Protein AF-A0A9D9K7L5-F1 (afdb_monomer_lite)

Foldseek 3Di:
DPPQPQDDCPLVNVVVQQVCLVVDPDDPDHPQVVLLCLVPVVVVVVPDPPLLDDDDDVVNCVVPVQVVVLVVCVSVVHDSPDRDPSPDDPPDDAHFPDPVLVCVLPPPDPVCVVCVVVCVVPDDPVRVVVVSSVSVNVRGDHDDNDPVRLQVSLVSCVVSQVSVCVVNVHDPVVSND

Secondary structure (DSSP, 8-state):
------S---HHHHHHHHHHTTT-TT-S--TTGGG-HHHHHHHHHHHS-GGG-----HHHHHH-HHHHHHHHHHHHT--TT------PPP----EESSHHHHHHHHS--HHHHHHHHHHHHH--HHHHHHHHHHHHHHHEEPPPPPHHHHHHHHHHHHHHHHHHHHHHT---GGGG-

pLDDT: mean 80.65, std 14.82, range [27.92, 98.38]

Structure (mmCIF, N/CA/C/O backbone):
data_AF-A0A9D9K7L5-F1
#
_entry.id   AF-A0A9D9K7L5-F1
#
loop_
_atom_site.group_PDB
_atom_site.id
_atom_site.type_symbol
_atom_site.label_atom_id
_atom_site.label_alt_id
_atom_site.label_comp_id
_atom_site.label_asym_id
_atom_site.label_entity_id
_atom_site.label_seq_id
_atom_site.pdbx_PDB_ins_code
_atom_site.Cartn_x
_atom_site.Cartn_y
_atom_site.Cartn_z
_atom_site.occupancy
_atom_site.B_iso_or_equiv
_atom_site.auth_seq_id
_atom_site.auth_comp_id
_atom_site.auth_asym_id
_atom_site.auth_atom_id
_atom_site.pdbx_PDB_model_num
ATOM 1 N N . MET A 1 1 ? -12.026 3.652 -17.371 1.00 28.70 1 MET A N 1
ATOM 2 C CA . MET A 1 1 ? -10.840 4.112 -18.127 1.00 28.70 1 MET A CA 1
ATOM 3 C C . MET A 1 1 ? -9.766 4.507 -17.119 1.00 28.70 1 MET A C 1
ATOM 5 O O . MET A 1 1 ? -9.834 5.595 -16.568 1.00 28.70 1 MET A O 1
ATOM 9 N N . PHE A 1 2 ? -8.835 3.607 -16.794 1.00 27.92 2 PHE A N 1
ATOM 10 C CA . PHE A 1 2 ? -7.637 3.972 -16.031 1.00 27.92 2 PHE A CA 1
ATOM 11 C C . PHE A 1 2 ? -6.610 4.486 -17.040 1.00 27.92 2 PHE A C 1
ATOM 13 O O . PHE A 1 2 ? -5.980 3.688 -17.730 1.00 27.92 2 PHE A O 1
ATOM 20 N N . ASN A 1 3 ? -6.487 5.807 -17.182 1.00 30.48 3 ASN A N 1
ATOM 21 C CA . ASN A 1 3 ? -5.364 6.392 -17.911 1.00 30.48 3 ASN A CA 1
ATOM 22 C C . ASN A 1 3 ? -4.088 6.036 -17.140 1.00 30.48 3 ASN A C 1
ATOM 24 O O . ASN A 1 3 ? -3.841 6.586 -16.067 1.00 30.48 3 ASN A O 1
ATOM 28 N N . GLN A 1 4 ? -3.299 5.095 -17.662 1.00 38.53 4 GLN A N 1
ATOM 29 C CA . GLN A 1 4 ? -1.920 4.919 -17.221 1.00 38.53 4 GLN A CA 1
ATOM 30 C C . GLN A 1 4 ? -1.190 6.218 -17.566 1.00 38.53 4 GLN A C 1
ATOM 32 O O . GLN A 1 4 ? -0.946 6.499 -18.737 1.00 38.53 4 GLN A O 1
ATOM 37 N N . ARG A 1 5 ? -0.915 7.050 -16.556 1.00 47.62 5 ARG A N 1
ATOM 38 C CA . ARG A 1 5 ? -0.031 8.206 -16.719 1.00 47.62 5 ARG A CA 1
ATOM 39 C C . ARG A 1 5 ? 1.350 7.647 -17.062 1.00 47.62 5 ARG A C 1
ATOM 41 O O . ARG A 1 5 ? 1.949 6.949 -16.249 1.00 47.62 5 ARG A O 1
ATOM 48 N N . LEU A 1 6 ? 1.771 7.861 -18.306 1.00 41.72 6 LEU A N 1
ATOM 49 C CA . LEU A 1 6 ? 3.047 7.381 -18.847 1.00 41.72 6 LEU A CA 1
ATOM 50 C C . LEU A 1 6 ? 4.232 8.224 -18.369 1.00 41.72 6 LEU A C 1
ATOM 52 O O . LEU A 1 6 ? 5.379 7.778 -18.434 1.00 41.72 6 LEU A O 1
ATOM 56 N N . ASP A 1 7 ? 3.936 9.409 -17.849 1.00 51.12 7 ASP A N 1
ATOM 57 C CA . ASP A 1 7 ? 4.923 10.357 -17.375 1.00 51.12 7 ASP A CA 1
ATOM 58 C C . ASP A 1 7 ? 5.144 10.153 -15.874 1.00 51.12 7 ASP A C 1
ATOM 60 O O . ASP A 1 7 ? 4.196 10.003 -15.096 1.00 51.12 7 ASP A O 1
ATOM 64 N N . ALA A 1 8 ? 6.415 10.129 -15.469 1.00 55.59 8 ALA A N 1
ATOM 65 C CA . ALA A 1 8 ? 6.770 10.269 -14.067 1.00 55.59 8 ALA A CA 1
ATOM 66 C C . ALA A 1 8 ? 6.300 11.658 -13.633 1.00 55.59 8 ALA A C 1
ATOM 68 O O . ALA A 1 8 ? 6.883 12.644 -14.077 1.00 55.59 8 ALA A O 1
ATOM 69 N N . GLU A 1 9 ? 5.265 11.746 -12.799 1.00 63.34 9 GLU A N 1
ATOM 70 C CA . GLU A 1 9 ? 4.976 12.997 -12.096 1.00 63.34 9 GLU A CA 1
ATOM 71 C C . GLU A 1 9 ? 6.254 13.390 -11.345 1.00 63.34 9 GLU A C 1
ATOM 73 O O . GLU A 1 9 ? 6.822 12.573 -10.606 1.00 63.34 9 GLU A O 1
ATOM 78 N N . ALA A 1 10 ? 6.774 14.591 -11.608 1.00 64.81 10 ALA A N 1
ATOM 79 C CA . ALA A 1 10 ? 7.994 15.029 -10.948 1.00 64.81 10 ALA A CA 1
ATOM 80 C C . ALA A 1 10 ? 7.737 15.113 -9.435 1.00 64.81 10 ALA A C 1
ATOM 82 O O . ALA A 1 10 ? 6.636 15.451 -9.006 1.00 64.81 10 ALA A O 1
ATOM 83 N N . ALA A 1 11 ? 8.743 14.836 -8.599 1.00 64.50 11 ALA A N 1
ATOM 84 C CA . ALA A 1 11 ? 8.565 14.877 -7.142 1.00 64.50 11 ALA A CA 1
ATOM 85 C C . ALA A 1 11 ? 8.028 16.239 -6.655 1.00 64.50 11 ALA A C 1
ATOM 87 O O . ALA A 1 11 ? 7.202 16.288 -5.748 1.00 64.50 11 ALA A O 1
ATOM 88 N N . SER A 1 12 ? 8.439 17.334 -7.301 1.00 66.56 12 SER A N 1
ATOM 89 C CA . SER A 1 12 ? 7.925 18.683 -7.047 1.00 66.56 12 SER A CA 1
ATOM 90 C C . SER A 1 12 ? 6.446 18.842 -7.416 1.00 66.56 12 SER A C 1
ATOM 92 O O . SER A 1 12 ? 5.703 19.485 -6.676 1.00 66.56 12 SER A O 1
ATOM 94 N N . GLU A 1 13 ? 5.995 18.241 -8.519 1.00 75.00 13 GLU A N 1
ATOM 95 C CA . GLU A 1 13 ? 4.587 18.248 -8.932 1.00 75.00 13 GLU A CA 1
ATOM 96 C C . GLU A 1 13 ? 3.735 17.431 -7.960 1.00 75.00 13 GLU A C 1
ATOM 98 O O . GLU A 1 13 ? 2.708 17.925 -7.498 1.00 75.00 13 GLU A O 1
ATOM 103 N N . PHE A 1 14 ? 4.220 16.251 -7.558 1.00 78.00 14 PHE A N 1
ATOM 104 C CA . PHE A 1 14 ? 3.571 15.409 -6.554 1.00 78.00 14 PHE A CA 1
ATOM 105 C C . PHE A 1 14 ? 3.428 16.130 -5.211 1.00 78.00 14 PHE A C 1
ATOM 107 O O . PHE A 1 14 ? 2.336 16.165 -4.655 1.00 78.00 14 PHE A O 1
ATOM 114 N N . LEU A 1 15 ? 4.503 16.731 -4.689 1.00 78.06 15 LEU A N 1
ATOM 115 C CA . LEU A 1 15 ? 4.461 17.487 -3.431 1.00 78.06 15 LEU A CA 1
ATOM 116 C C . LEU A 1 15 ? 3.480 18.654 -3.513 1.00 78.06 15 LEU A C 1
ATOM 118 O O . LEU A 1 15 ? 2.686 18.867 -2.598 1.00 78.06 15 LEU A O 1
ATOM 122 N N . THR A 1 16 ? 3.501 19.375 -4.633 1.00 80.06 16 THR A N 1
ATOM 123 C CA . THR A 1 16 ? 2.558 20.464 -4.886 1.00 80.06 16 THR A CA 1
ATOM 124 C C . THR A 1 16 ? 1.123 19.939 -4.905 1.00 80.06 16 THR A C 1
ATOM 126 O O . THR A 1 16 ? 0.237 20.554 -4.315 1.00 80.06 16 THR A O 1
ATOM 129 N N . ALA A 1 17 ? 0.859 18.802 -5.553 1.00 77.88 17 ALA A N 1
ATOM 130 C CA . ALA A 1 17 ? -0.462 18.184 -5.575 1.00 77.88 17 ALA A CA 1
ATOM 131 C C . ALA A 1 17 ? -0.897 17.726 -4.173 1.00 77.88 17 ALA A C 1
ATOM 133 O O . ALA A 1 17 ? -1.998 18.058 -3.743 1.00 77.88 17 ALA A O 1
ATOM 134 N N . PHE A 1 18 ? -0.004 17.059 -3.441 1.00 82.25 18 PHE A N 1
ATOM 135 C CA . PHE A 1 18 ? -0.215 16.562 -2.084 1.00 82.25 18 PHE A CA 1
ATOM 136 C C . PHE A 1 18 ? -0.545 17.690 -1.096 1.00 82.25 18 PHE A C 1
ATOM 138 O O . PHE A 1 18 ? -1.537 17.616 -0.377 1.00 82.25 18 PHE A O 1
ATOM 145 N N . GLN A 1 19 ? 0.225 18.781 -1.098 1.00 79.56 19 GLN A N 1
ATOM 146 C CA . GLN A 1 19 ? -0.037 19.947 -0.243 1.00 79.56 19 GLN A CA 1
ATOM 147 C C . GLN A 1 19 ? -1.368 20.626 -0.592 1.00 79.56 19 GLN A C 1
ATOM 149 O O . GLN A 1 19 ? -2.110 21.066 0.289 1.00 79.56 19 GLN A O 1
ATOM 154 N N . ASN A 1 20 ? -1.703 20.675 -1.883 1.00 76.62 20 ASN A N 1
ATOM 155 C CA . ASN A 1 20 ? -2.948 21.266 -2.362 1.00 76.62 20 ASN A CA 1
ATOM 156 C C . ASN A 1 20 ? -4.185 20.377 -2.152 1.00 76.62 20 ASN A C 1
ATOM 158 O O . ASN A 1 20 ? -5.305 20.864 -2.332 1.00 76.62 20 ASN A O 1
ATOM 162 N N . ASP A 1 21 ? -4.040 19.111 -1.749 1.00 76.62 21 ASP A N 1
ATOM 163 C CA . ASP A 1 21 ? -5.191 18.244 -1.462 1.00 76.62 21 ASP A CA 1
ATOM 164 C C . ASP A 1 21 ? -6.058 18.788 -0.329 1.00 76.62 21 ASP A C 1
ATOM 166 O O . ASP A 1 21 ? -7.283 18.683 -0.386 1.00 76.62 21 ASP A O 1
ATOM 170 N N . ARG A 1 22 ? -5.433 19.426 0.669 1.00 68.31 22 ARG A N 1
ATOM 171 C CA . ARG A 1 22 ? -6.131 20.036 1.811 1.00 68.31 22 ARG A CA 1
ATOM 172 C C . ARG A 1 22 ? -6.948 21.269 1.416 1.00 68.31 22 ARG A C 1
ATOM 174 O O . ARG A 1 22 ? -7.925 21.599 2.083 1.00 68.31 22 ARG A O 1
ATOM 181 N N . THR A 1 23 ? -6.563 21.964 0.345 1.00 67.06 23 THR A N 1
ATOM 182 C CA . THR A 1 23 ? -7.171 23.242 -0.067 1.00 67.06 23 THR A CA 1
ATOM 183 C C . THR A 1 23 ? -8.131 23.090 -1.251 1.00 67.06 23 THR A C 1
ATOM 185 O O . THR A 1 23 ? -9.079 23.869 -1.396 1.00 67.06 23 THR A O 1
ATOM 188 N N . ARG A 1 24 ? -7.963 22.061 -2.094 1.00 62.78 24 ARG A N 1
ATOM 189 C CA . ARG A 1 24 ? -8.826 21.812 -3.259 1.00 62.78 24 ARG A CA 1
ATOM 190 C C . ARG A 1 24 ? -10.133 21.108 -2.878 1.00 62.78 24 ARG A C 1
ATOM 192 O O . ARG A 1 24 ? -10.233 19.885 -2.875 1.00 62.78 24 ARG A O 1
ATOM 199 N N . LYS A 1 25 ? -11.208 21.892 -2.727 1.00 56.56 25 LYS A N 1
ATOM 200 C CA . LYS A 1 25 ? -12.588 21.401 -2.496 1.00 56.56 25 LYS A CA 1
ATOM 201 C C . LYS A 1 25 ? -13.146 20.441 -3.568 1.00 56.56 25 LYS A C 1
ATOM 203 O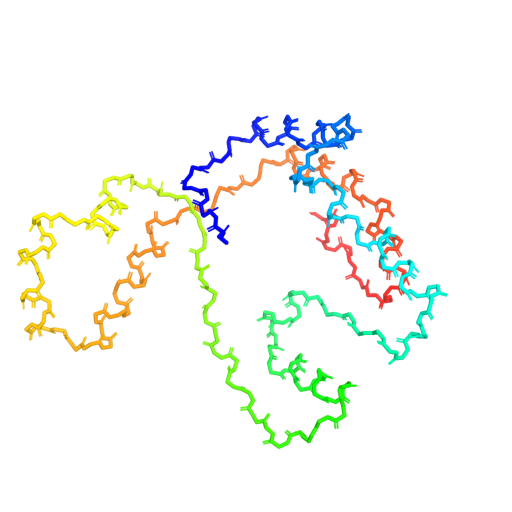 O . LYS A 1 25 ? -14.093 19.720 -3.278 1.00 56.56 25 LYS A O 1
ATOM 208 N N . LYS A 1 26 ? -12.618 20.436 -4.802 1.00 55.62 26 LYS A N 1
ATOM 209 C CA . LYS A 1 26 ? -13.149 19.652 -5.944 1.00 55.62 26 LYS A CA 1
ATOM 210 C C . LYS A 1 26 ? -12.051 18.967 -6.775 1.00 55.62 26 LYS A C 1
ATOM 212 O O . LYS A 1 26 ? -12.027 19.095 -7.995 1.00 55.62 26 LYS A O 1
ATOM 217 N N . SER A 1 27 ? -11.124 18.256 -6.134 1.00 56.81 27 SER A N 1
ATOM 218 C CA . SER A 1 27 ? -10.203 17.358 -6.852 1.00 56.81 27 SER A CA 1
ATOM 219 C C . SER A 1 27 ? -10.673 15.907 -6.738 1.00 56.81 27 SER A C 1
ATOM 221 O O . SER A 1 27 ? -10.854 15.399 -5.636 1.00 56.81 27 SER A O 1
ATOM 223 N N . HIS A 1 28 ? -10.822 15.212 -7.871 1.00 57.31 28 HIS A N 1
ATOM 224 C CA . HIS A 1 28 ? -11.011 13.752 -7.896 1.00 57.31 28 HIS A CA 1
ATOM 225 C C . HIS A 1 28 ? -9.728 12.975 -7.542 1.00 57.31 28 HIS A C 1
ATOM 227 O O . HIS A 1 28 ? -9.774 11.760 -7.346 1.00 57.31 28 HIS A O 1
ATOM 233 N N . HIS A 1 29 ? -8.589 13.665 -7.456 1.00 60.47 29 HIS A N 1
ATOM 234 C CA . HIS A 1 29 ? -7.281 13.106 -7.142 1.00 60.47 29 HIS A CA 1
ATOM 235 C C . HIS A 1 29 ? -6.853 13.697 -5.802 1.00 60.47 29 HIS A C 1
ATOM 237 O O . HIS A 1 29 ? -6.317 14.800 -5.784 1.00 60.47 29 HIS A O 1
ATOM 243 N N . LYS A 1 30 ? -7.191 13.008 -4.708 1.00 71.62 30 LYS A N 1
ATOM 244 C CA . LYS A 1 30 ? -6.695 13.320 -3.368 1.00 71.62 30 LYS A CA 1
ATOM 245 C C . LYS A 1 30 ? -5.656 12.272 -2.996 1.00 71.62 30 LYS A C 1
ATOM 247 O O . LYS A 1 30 ? -6.018 11.120 -2.767 1.00 71.62 30 LYS A O 1
ATOM 252 N N . TYR A 1 31 ? -4.388 12.644 -3.031 1.00 79.75 31 TYR A N 1
ATOM 253 C CA . TYR A 1 31 ? -3.256 11.815 -2.635 1.00 79.75 31 TYR A CA 1
ATOM 254 C C . TYR A 1 31 ? -3.192 11.640 -1.114 1.00 79.75 31 TYR A C 1
ATOM 256 O O . TYR A 1 31 ? -3.042 10.510 -0.663 1.00 79.75 31 TYR A O 1
ATOM 264 N N . PHE A 1 32 ? -3.357 12.718 -0.338 1.00 85.94 32 PHE A N 1
ATOM 265 C CA . PHE A 1 32 ? -3.267 12.673 1.124 1.00 85.94 32 PHE A CA 1
ATOM 266 C C . PHE A 1 32 ? -4.460 11.967 1.770 1.00 85.94 32 PHE A C 1
ATOM 268 O O . PHE A 1 32 ? -4.303 10.954 2.442 1.00 85.94 32 PHE A O 1
ATOM 275 N N . GLU A 1 33 ? -5.678 12.469 1.537 1.00 84.69 33 GLU A N 1
ATOM 276 C CA . GLU A 1 33 ? -6.867 11.959 2.237 1.00 84.69 33 GLU A CA 1
ATOM 277 C C . GLU A 1 33 ? -7.076 10.455 2.028 1.00 84.69 33 GLU A C 1
ATOM 279 O O . GLU A 1 33 ? -7.447 9.760 2.964 1.00 84.69 33 GLU A O 1
ATOM 284 N N . ARG A 1 34 ? -6.771 9.924 0.836 1.00 86.56 34 ARG A N 1
ATOM 285 C CA . ARG A 1 34 ? -6.908 8.488 0.536 1.00 86.56 34 ARG A CA 1
ATOM 286 C C . ARG A 1 34 ? -5.976 7.591 1.352 1.00 86.56 34 ARG A C 1
ATOM 288 O O . ARG A 1 34 ? -6.256 6.400 1.448 1.00 86.56 34 ARG A O 1
ATOM 295 N N . GLY A 1 35 ? -4.888 8.137 1.893 1.00 90.94 35 GLY A N 1
ATOM 296 C CA . GLY A 1 35 ? -3.968 7.416 2.770 1.00 90.94 35 GLY A CA 1
ATOM 297 C C . GLY A 1 35 ? -4.403 7.381 4.238 1.00 90.94 35 GLY A C 1
ATOM 298 O O . GLY A 1 35 ? -3.791 6.654 5.013 1.00 90.94 35 GLY A O 1
ATOM 299 N N . LEU A 1 36 ? -5.444 8.129 4.627 1.00 94.06 36 LEU A N 1
ATOM 300 C CA . LEU A 1 36 ? -5.959 8.173 6.001 1.00 94.06 36 LEU A CA 1
ATOM 301 C C . LEU A 1 36 ? -6.884 6.979 6.273 1.00 94.06 36 LEU A C 1
ATOM 303 O O . LEU A 1 36 ? -8.113 7.092 6.288 1.00 94.06 36 LEU A O 1
ATOM 307 N N . TYR A 1 37 ? -6.303 5.793 6.418 1.00 96.94 37 TYR A N 1
ATOM 308 C CA . TYR A 1 37 ? -7.076 4.567 6.584 1.00 96.94 37 TYR A CA 1
ATOM 309 C C . TYR A 1 37 ? -7.829 4.517 7.911 1.00 96.94 37 TYR A C 1
ATOM 311 O O . TYR A 1 37 ? -8.965 4.044 7.911 1.00 96.94 37 TYR A O 1
ATOM 319 N N . HIS A 1 38 ? -7.262 5.013 9.017 1.00 97.88 38 HIS A N 1
ATOM 320 C CA . HIS A 1 38 ? -7.992 5.038 10.286 1.00 97.88 38 HIS A CA 1
ATOM 321 C C . HIS A 1 38 ? -9.207 5.964 10.195 1.00 97.88 38 HIS A C 1
ATOM 323 O O . HIS A 1 38 ? -10.303 5.555 10.590 1.00 97.88 38 HIS A O 1
ATOM 329 N N . HIS A 1 39 ? -9.041 7.159 9.610 1.00 95.62 39 HIS A N 1
ATOM 330 C CA . HIS A 1 39 ? -10.140 8.100 9.374 1.00 95.62 39 HIS A CA 1
ATOM 331 C C . HIS A 1 39 ? -11.364 7.429 8.732 1.00 95.62 39 HIS A C 1
ATOM 333 O O . HIS A 1 39 ? -12.482 7.620 9.206 1.00 95.62 39 HIS A O 1
ATOM 339 N N . TYR A 1 40 ? -11.170 6.606 7.698 1.00 94.81 40 TYR A N 1
ATOM 340 C CA . TYR A 1 40 ? -12.284 5.910 7.051 1.00 94.81 40 TYR A CA 1
ATOM 341 C C . TYR A 1 40 ? -12.733 4.659 7.802 1.00 94.81 40 TYR A C 1
ATOM 343 O O . TYR A 1 40 ? -13.933 4.435 7.953 1.00 94.81 40 TYR A O 1
ATOM 351 N N . LEU A 1 41 ? -11.796 3.832 8.267 1.00 96.50 41 LEU A N 1
ATOM 352 C CA . LEU A 1 41 ? -12.105 2.528 8.847 1.00 96.50 41 LEU A CA 1
ATOM 353 C C . LEU A 1 41 ? -12.881 2.644 10.164 1.00 96.50 41 LEU A C 1
ATOM 355 O O . LEU A 1 41 ? -13.765 1.827 10.422 1.00 96.50 41 LEU A O 1
ATOM 359 N N . LYS A 1 42 ? -12.615 3.688 10.958 1.00 97.00 42 LYS A N 1
ATOM 360 C CA . LYS A 1 42 ? -13.356 3.969 12.192 1.00 97.00 42 LYS A CA 1
ATOM 361 C C . LYS A 1 42 ? -14.870 4.011 11.950 1.00 97.00 42 LYS A C 1
ATOM 363 O O . LYS A 1 42 ? -15.617 3.372 12.683 1.00 97.00 42 LYS A O 1
ATOM 368 N N . HIS A 1 43 ? -15.315 4.682 10.889 1.00 96.56 43 HIS A N 1
ATOM 369 C CA . HIS A 1 43 ? -16.740 4.797 10.563 1.00 96.56 43 HIS A CA 1
ATOM 370 C C . HIS A 1 43 ? -17.382 3.464 10.171 1.00 96.56 43 HIS A C 1
ATOM 372 O O . HIS A 1 43 ? -18.559 3.241 10.444 1.00 96.56 43 HIS A O 1
ATOM 378 N N . TYR A 1 44 ? -16.621 2.545 9.571 1.00 97.50 44 TYR A N 1
ATOM 379 C CA . TYR A 1 44 ? -17.130 1.199 9.321 1.00 97.50 44 TYR A CA 1
ATOM 380 C C . TYR A 1 44 ? -17.351 0.440 10.632 1.00 97.50 44 TYR A C 1
ATOM 382 O O . TYR A 1 44 ? -18.387 -0.201 10.775 1.00 97.50 44 TYR A O 1
ATOM 390 N N . TYR A 1 45 ? -16.443 0.551 11.606 1.00 96.88 45 TYR A N 1
ATOM 391 C CA . TYR A 1 45 ? -16.612 -0.088 12.918 1.00 96.88 45 TYR A CA 1
ATOM 392 C C . TYR A 1 45 ? -17.698 0.556 13.796 1.00 96.88 45 TYR A C 1
ATOM 394 O O . TYR A 1 45 ? -18.212 -0.100 14.696 1.00 96.88 45 TYR A O 1
ATOM 402 N N . GLU A 1 46 ? -18.080 1.810 13.537 1.00 96.88 46 GLU A N 1
ATOM 403 C CA . GLU A 1 46 ? -19.231 2.455 14.194 1.00 96.88 46 GLU A CA 1
ATOM 404 C C . GLU A 1 46 ? -20.575 1.841 13.754 1.00 96.88 46 GLU A C 1
ATOM 406 O O . GLU A 1 46 ? -21.557 1.913 14.492 1.00 96.88 46 GLU A O 1
ATOM 411 N N . VAL A 1 47 ? -20.627 1.229 12.565 1.00 98.06 47 VAL A N 1
ATOM 412 C CA . VAL A 1 47 ? -21.862 0.704 11.955 1.00 98.06 47 VAL A CA 1
ATOM 413 C C . VAL A 1 47 ? -21.890 -0.823 11.919 1.00 98.06 47 VAL A C 1
ATOM 415 O O . VAL A 1 47 ? -22.940 -1.433 12.125 1.00 98.06 47 VAL A O 1
ATOM 418 N N . PHE A 1 48 ? -20.752 -1.455 11.642 1.00 97.56 48 PHE A N 1
ATOM 419 C CA . PHE A 1 48 ? -20.636 -2.898 11.495 1.00 97.56 48 PHE A CA 1
ATOM 420 C C . PHE A 1 48 ? -19.809 -3.493 12.638 1.00 97.56 48 PHE A C 1
ATOM 422 O O . PHE A 1 48 ? -18.761 -2.951 12.996 1.00 97.56 48 PHE A O 1
ATOM 429 N N . PRO A 1 49 ? -20.233 -4.640 13.192 1.00 95.62 49 PRO A N 1
ATOM 430 C CA . PRO A 1 49 ? -19.471 -5.318 14.228 1.00 95.62 49 PRO A CA 1
ATOM 431 C C . PRO A 1 49 ? -18.124 -5.818 13.683 1.00 95.62 49 PRO A C 1
ATOM 433 O O . PRO A 1 49 ? -17.985 -6.122 12.493 1.00 95.62 49 PRO A O 1
ATOM 436 N N . LYS A 1 50 ? -17.118 -5.901 14.569 1.00 93.19 50 LYS A N 1
ATOM 437 C CA . LYS A 1 50 ? -15.731 -6.234 14.197 1.00 93.19 50 LYS A CA 1
ATOM 438 C C . LYS A 1 50 ? -15.611 -7.563 13.439 1.00 93.19 50 LYS A C 1
ATOM 440 O O . LYS A 1 50 ? -14.783 -7.673 12.545 1.00 93.19 50 LYS A O 1
ATOM 445 N N . ASP A 1 51 ? -16.441 -8.549 13.764 1.00 95.00 51 ASP A N 1
ATOM 446 C CA . ASP A 1 51 ? -16.462 -9.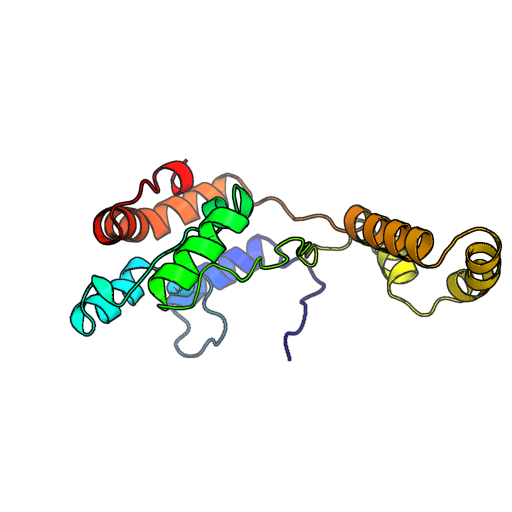881 13.145 1.00 95.00 51 ASP A CA 1
ATOM 447 C C . ASP A 1 51 ? -16.944 -9.886 11.684 1.00 95.00 51 ASP A C 1
ATOM 449 O O . ASP A 1 51 ? -16.737 -10.872 10.984 1.00 95.00 51 ASP A O 1
ATOM 453 N N . ARG A 1 52 ? -17.543 -8.789 11.201 1.00 96.25 52 ARG A N 1
ATOM 454 C CA . ARG A 1 52 ? -17.958 -8.601 9.799 1.00 96.25 52 ARG A CA 1
ATOM 455 C C . ARG A 1 52 ? -16.973 -7.782 8.970 1.00 96.25 52 ARG A C 1
ATOM 457 O O . ARG A 1 52 ? -17.246 -7.509 7.802 1.00 96.25 52 ARG A O 1
ATOM 464 N N . ILE A 1 53 ? -15.834 -7.394 9.542 1.00 96.94 53 ILE A N 1
ATOM 465 C CA . ILE A 1 53 ? -14.788 -6.644 8.845 1.00 96.94 53 ILE A CA 1
ATOM 466 C C . ILE A 1 53 ? -13.458 -7.364 9.023 1.00 96.94 53 ILE A C 1
ATOM 468 O O . ILE A 1 53 ? -12.982 -7.570 10.136 1.00 96.94 53 ILE A O 1
ATOM 472 N N . LYS A 1 54 ? -12.809 -7.689 7.907 1.00 96.00 54 LYS A N 1
ATOM 473 C CA . LYS A 1 54 ? -11.505 -8.345 7.900 1.00 96.00 54 LYS A CA 1
ATOM 474 C C . LYS A 1 54 ? -10.482 -7.489 7.165 1.00 96.00 54 LYS A C 1
ATOM 476 O O . LYS A 1 54 ? -10.704 -7.104 6.019 1.00 96.00 54 LYS A O 1
ATOM 481 N N . ILE A 1 55 ? -9.364 -7.195 7.829 1.00 96.50 55 ILE A N 1
ATOM 482 C CA . ILE A 1 55 ? -8.301 -6.328 7.306 1.00 96.50 55 ILE A CA 1
ATOM 483 C C . ILE A 1 55 ? -7.041 -7.142 7.006 1.00 96.50 55 ILE A C 1
ATOM 485 O O . ILE A 1 55 ? -6.470 -7.804 7.879 1.00 96.50 55 ILE A O 1
ATOM 489 N N . TYR A 1 56 ? -6.562 -7.029 5.771 1.00 95.19 56 TYR A N 1
ATOM 490 C CA . TYR A 1 56 ? -5.332 -7.657 5.297 1.00 95.19 56 TYR A CA 1
ATOM 491 C C . TYR A 1 56 ? -4.319 -6.590 4.905 1.00 95.19 56 TYR A C 1
ATOM 493 O O . TYR A 1 56 ? -4.659 -5.650 4.188 1.00 95.19 56 TYR A O 1
ATOM 501 N N . LEU A 1 57 ? -3.069 -6.748 5.349 1.00 94.75 57 LEU A N 1
ATOM 502 C CA . LEU A 1 57 ? -1.984 -5.921 4.836 1.00 94.75 57 LEU A CA 1
ATOM 503 C C . LEU A 1 57 ? -1.538 -6.503 3.499 1.00 94.75 57 LEU A C 1
ATOM 505 O O . LEU A 1 57 ? -1.398 -7.717 3.347 1.00 94.75 57 LEU A O 1
ATOM 509 N N . PHE A 1 58 ? -1.290 -5.642 2.519 1.00 91.81 58 PHE A N 1
ATOM 510 C CA . PHE A 1 58 ? -0.854 -6.112 1.206 1.00 91.81 58 PHE A CA 1
ATOM 511 C C . PHE A 1 58 ? 0.506 -6.826 1.266 1.00 91.81 58 PHE A C 1
ATOM 513 O O . PHE A 1 58 ? 0.762 -7.741 0.485 1.00 91.81 58 PHE A O 1
ATOM 520 N N . ASP A 1 59 ? 1.358 -6.467 2.226 1.00 89.75 59 ASP A N 1
ATOM 521 C CA . ASP A 1 59 ? 2.639 -7.141 2.433 1.00 89.75 59 ASP A CA 1
ATOM 522 C C . ASP A 1 59 ? 2.473 -8.568 2.987 1.00 89.75 59 ASP A C 1
ATOM 524 O O . ASP A 1 59 ? 3.227 -9.458 2.586 1.00 89.75 59 ASP A O 1
ATOM 528 N N . ASP A 1 60 ? 1.428 -8.837 3.785 1.00 90.50 60 ASP A N 1
ATOM 529 C CA . ASP A 1 60 ? 1.058 -10.204 4.188 1.00 90.50 60 ASP A CA 1
ATOM 530 C C . ASP A 1 60 ? 0.680 -11.035 2.954 1.00 90.50 60 ASP A C 1
ATOM 532 O O . ASP A 1 60 ? 1.132 -12.171 2.789 1.00 90.50 60 ASP A O 1
ATOM 536 N N . PHE A 1 61 ? -0.103 -10.441 2.046 1.00 90.62 61 PHE A N 1
ATOM 537 C CA . PHE A 1 61 ? -0.508 -11.080 0.794 1.00 90.62 61 PHE A CA 1
ATOM 538 C C . PHE A 1 61 ? 0.686 -11.357 -0.122 1.00 90.62 61 PHE A C 1
ATOM 540 O O . PHE A 1 61 ? 0.787 -12.445 -0.677 1.00 90.62 61 PHE A O 1
ATOM 547 N N . LYS A 1 62 ? 1.639 -10.427 -0.246 1.00 87.12 62 LYS A N 1
ATOM 548 C CA . LYS A 1 62 ? 2.873 -10.669 -1.010 1.00 87.12 62 LYS A CA 1
ATOM 549 C C . LYS A 1 62 ? 3.719 -11.790 -0.418 1.00 87.12 62 LYS A C 1
ATOM 551 O O . LYS A 1 62 ? 4.314 -12.563 -1.165 1.00 87.12 62 LYS A O 1
ATOM 556 N N . LYS A 1 63 ? 3.809 -11.854 0.913 1.00 90.31 63 LYS A N 1
ATOM 557 C CA . LYS A 1 63 ? 4.634 -12.836 1.622 1.00 90.31 63 LYS A CA 1
ATOM 558 C C . LYS A 1 63 ? 4.026 -14.236 1.567 1.00 90.31 63 LYS A C 1
ATOM 560 O O . LYS A 1 63 ? 4.759 -15.205 1.385 1.00 90.31 63 LYS A O 1
ATOM 565 N N . ASN A 1 64 ? 2.711 -14.355 1.746 1.00 90.69 64 ASN A N 1
ATOM 566 C CA . ASN A 1 64 ? 2.015 -15.638 1.745 1.00 90.69 64 ASN A CA 1
ATOM 567 C C . ASN A 1 64 ? 0.589 -15.517 1.169 1.00 90.69 64 ASN A C 1
ATOM 569 O O . ASN A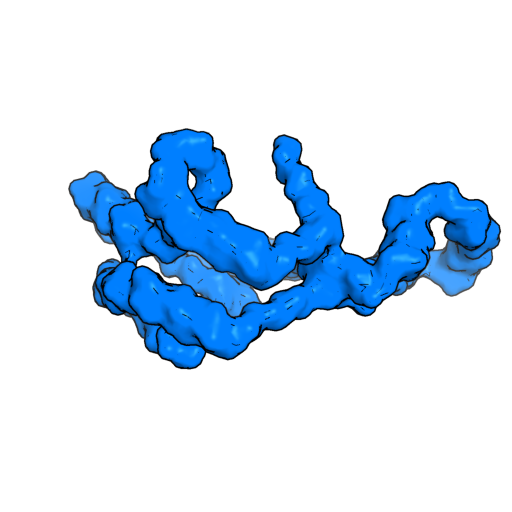 1 64 ? -0.395 -15.553 1.917 1.00 90.69 64 ASN A O 1
ATOM 573 N N . PRO A 1 65 ? 0.453 -15.411 -0.165 1.00 90.25 65 PRO A N 1
ATOM 574 C CA . PRO A 1 65 ? -0.840 -15.160 -0.800 1.00 90.25 65 PRO A CA 1
ATOM 575 C C . PRO A 1 65 ? -1.828 -16.311 -0.585 1.00 90.25 65 PRO A C 1
ATOM 577 O O . PRO A 1 65 ? -3.014 -16.068 -0.381 1.00 90.25 65 PRO A O 1
ATOM 580 N N . GLN A 1 66 ? -1.344 -17.559 -0.556 1.00 89.31 66 GLN A N 1
ATOM 581 C CA . GLN A 1 66 ? -2.186 -18.731 -0.293 1.00 89.31 66 GLN A CA 1
ATOM 582 C C . GLN A 1 66 ? -2.817 -18.687 1.102 1.00 89.31 66 GLN A C 1
ATOM 584 O O . GLN A 1 66 ? -3.994 -18.998 1.261 1.00 89.31 66 GLN A O 1
ATOM 589 N N . ALA A 1 67 ? -2.056 -18.288 2.127 1.00 90.56 67 ALA A N 1
ATOM 590 C CA . ALA A 1 67 ? -2.603 -18.160 3.475 1.00 90.56 67 ALA A CA 1
ATOM 591 C C . ALA A 1 67 ? -3.674 -17.065 3.558 1.00 90.56 67 ALA A C 1
ATOM 593 O O . ALA A 1 67 ? -4.728 -17.304 4.142 1.00 90.56 67 ALA A O 1
ATOM 594 N N . VAL A 1 68 ? -3.434 -15.906 2.935 1.00 92.56 68 VAL A N 1
ATOM 595 C CA . VAL A 1 68 ? -4.409 -14.805 2.912 1.00 92.56 68 VAL A CA 1
ATOM 596 C C . VAL A 1 68 ? -5.691 -15.215 2.192 1.00 92.56 68 VAL A C 1
ATOM 598 O O . VAL A 1 68 ? -6.772 -15.005 2.728 1.00 92.56 68 VAL A O 1
ATOM 601 N N . VAL A 1 69 ? -5.599 -15.850 1.020 1.00 91.38 69 VAL A N 1
ATOM 602 C CA . VAL A 1 69 ? -6.790 -16.274 0.263 1.00 91.38 69 VAL A CA 1
ATOM 603 C C . VAL A 1 69 ? -7.602 -17.330 1.013 1.00 91.38 69 VAL A C 1
ATOM 605 O O . VAL A 1 69 ? -8.826 -17.224 1.065 1.00 91.38 69 VAL A O 1
ATOM 608 N N . ARG A 1 70 ? -6.948 -18.304 1.659 1.00 89.94 70 ARG A N 1
ATOM 609 C CA . ARG A 1 70 ? -7.652 -19.278 2.509 1.00 89.94 70 ARG A CA 1
ATOM 610 C C . ARG A 1 70 ? -8.381 -18.612 3.672 1.00 89.94 70 ARG A C 1
ATOM 612 O O . ARG A 1 70 ? -9.535 -18.935 3.931 1.00 89.94 70 ARG A O 1
ATOM 619 N N . ASP A 1 71 ? -7.741 -17.657 4.344 1.00 92.25 71 ASP A N 1
ATOM 620 C CA . ASP A 1 71 ? -8.379 -16.918 5.437 1.00 92.25 71 ASP A CA 1
ATOM 621 C C . ASP A 1 71 ? -9.547 -16.044 4.937 1.00 92.25 71 ASP A C 1
ATOM 623 O O . ASP A 1 71 ? -10.561 -15.944 5.624 1.00 92.25 71 ASP A O 1
ATOM 627 N N . VAL A 1 72 ? -9.465 -15.496 3.715 1.00 93.12 72 VAL A N 1
ATOM 628 C CA . VAL A 1 72 ? -10.590 -14.807 3.057 1.00 93.12 72 VAL A CA 1
ATOM 629 C C . VAL A 1 72 ? -11.758 -15.767 2.817 1.00 93.12 72 VAL A C 1
ATOM 631 O O . VAL A 1 72 ? -12.891 -15.422 3.141 1.00 93.12 72 VAL A O 1
ATOM 634 N N . PHE A 1 73 ? -11.521 -16.973 2.290 1.00 92.06 73 PHE A N 1
ATOM 635 C CA . PHE A 1 73 ? -12.598 -17.955 2.087 1.00 92.06 73 PHE A CA 1
ATOM 636 C C . PHE A 1 73 ? -13.248 -18.378 3.394 1.00 92.06 73 PHE A C 1
ATOM 638 O O . PHE A 1 73 ? -14.476 -18.403 3.477 1.00 92.06 73 PHE A O 1
ATOM 645 N N . LYS A 1 74 ? -12.441 -18.607 4.433 1.00 91.56 74 LYS A N 1
ATOM 646 C CA . LYS A 1 74 ? -12.939 -18.895 5.776 1.00 91.56 74 LYS A CA 1
ATOM 647 C C . LYS A 1 74 ? -13.802 -17.755 6.316 1.00 91.56 74 LYS A C 1
ATOM 649 O O . LYS A 1 74 ? -14.880 -18.006 6.844 1.00 91.56 74 LYS A O 1
ATOM 654 N N . PHE A 1 75 ? -13.357 -16.509 6.159 1.00 94.50 75 PHE A N 1
ATOM 655 C CA . PHE A 1 75 ? -14.119 -15.327 6.561 1.00 94.50 75 PHE A CA 1
ATOM 656 C C . PHE A 1 75 ? -15.448 -15.192 5.797 1.00 94.50 75 PHE A C 1
ATOM 658 O O . PHE A 1 75 ? -16.456 -14.812 6.386 1.00 94.50 75 PHE A O 1
ATOM 665 N N . LEU A 1 76 ? -15.471 -15.545 4.508 1.00 93.50 76 LEU A N 1
ATOM 666 C CA . LEU A 1 76 ? -16.674 -15.529 3.668 1.00 93.50 76 LEU A CA 1
ATOM 667 C C . LEU A 1 76 ? -17.577 -16.766 3.844 1.00 93.50 76 LEU A C 1
ATOM 669 O O . LEU A 1 76 ? -18.658 -16.804 3.259 1.00 93.50 76 LEU A O 1
ATOM 673 N N . GLY A 1 77 ? -17.155 -17.775 4.613 1.00 91.38 77 GLY A N 1
ATOM 674 C CA . GLY A 1 77 ? -17.896 -19.027 4.793 1.00 91.38 77 GLY A CA 1
ATOM 675 C C . GLY A 1 77 ? -17.934 -19.920 3.545 1.00 91.38 77 GLY A C 1
ATOM 676 O O . GLY A 1 77 ? -18.881 -20.684 3.368 1.00 91.38 77 GLY A O 1
ATOM 677 N N . VAL A 1 78 ? -16.936 -19.814 2.662 1.00 88.00 78 VAL A N 1
ATOM 678 C CA . VAL A 1 78 ? -16.816 -20.633 1.444 1.00 88.00 78 VAL A CA 1
ATOM 679 C C . VAL A 1 78 ? -15.986 -21.889 1.738 1.00 88.00 78 VAL A C 1
ATOM 681 O O . VAL A 1 78 ? -15.048 -21.844 2.531 1.00 88.00 78 VAL A O 1
ATOM 684 N N . VAL A 1 79 ? -16.326 -23.012 1.095 1.00 75.81 79 VAL A N 1
ATOM 685 C CA . VAL A 1 79 ? -15.641 -24.308 1.258 1.00 75.81 79 VAL A CA 1
ATOM 686 C C . VAL A 1 79 ? -14.151 -24.197 0.887 1.00 75.81 79 VAL A C 1
ATOM 688 O O . VAL A 1 79 ? -13.810 -23.728 -0.198 1.00 75.81 79 VAL A O 1
ATOM 691 N N . GLU A 1 80 ? -13.267 -24.655 1.782 1.00 65.62 80 GLU A N 1
ATOM 692 C CA . GLU A 1 80 ? -11.798 -24.521 1.689 1.00 65.62 80 GLU A CA 1
ATOM 693 C C . GLU A 1 80 ? -11.141 -25.393 0.599 1.00 65.62 80 GLU A C 1
ATOM 695 O O . GLU A 1 80 ? -9.948 -25.260 0.334 1.00 65.62 80 GLU A O 1
ATOM 700 N N . GLU A 1 81 ? -11.906 -26.271 -0.054 1.00 69.31 81 GLU A N 1
ATOM 701 C CA . GLU A 1 81 ? -11.420 -27.206 -1.083 1.00 69.31 81 GLU A CA 1
ATOM 702 C C . GLU A 1 81 ? -10.982 -26.508 -2.382 1.00 69.31 81 GLU A C 1
ATOM 704 O O . GLU A 1 81 ? -10.347 -27.118 -3.243 1.00 69.31 81 GLU A O 1
ATOM 709 N N . PHE A 1 82 ? -11.298 -25.219 -2.539 1.00 70.50 82 PHE A N 1
ATOM 710 C CA . PHE A 1 82 ? -10.854 -24.436 -3.684 1.00 70.50 82 PHE A CA 1
ATOM 711 C C . PHE A 1 82 ? -9.412 -23.940 -3.497 1.00 70.50 82 PHE A C 1
ATOM 713 O O . PHE A 1 82 ? -9.150 -22.942 -2.822 1.00 70.50 82 PHE A O 1
ATOM 720 N N . GLU A 1 83 ? -8.464 -24.598 -4.166 1.00 74.12 83 GLU A N 1
ATOM 721 C CA . GLU A 1 83 ? -7.109 -24.068 -4.323 1.00 74.12 83 GLU A CA 1
ATOM 722 C C . GLU A 1 83 ? -7.101 -22.929 -5.350 1.00 74.12 83 GLU A C 1
ATOM 724 O O . GLU A 1 83 ? -7.090 -23.141 -6.565 1.00 74.12 83 GLU A O 1
ATOM 729 N N . ALA A 1 84 ? -7.088 -21.690 -4.859 1.00 74.62 84 ALA A N 1
ATOM 730 C CA . ALA A 1 84 ? -6.948 -20.530 -5.724 1.00 74.62 84 ALA A CA 1
ATOM 731 C C . ALA A 1 84 ? -5.560 -20.508 -6.387 1.00 74.62 84 ALA A C 1
ATOM 733 O O . ALA A 1 84 ? -4.523 -20.605 -5.719 1.00 74.62 84 ALA A O 1
ATOM 734 N N . ASP A 1 85 ? -5.521 -20.301 -7.705 1.00 79.19 85 ASP A N 1
ATOM 735 C CA . ASP A 1 85 ? -4.268 -20.007 -8.401 1.00 79.19 85 ASP A CA 1
ATOM 736 C C . ASP A 1 85 ? -3.820 -18.574 -8.080 1.00 79.19 85 ASP A C 1
ATOM 738 O O . ASP A 1 85 ? -4.214 -17.605 -8.729 1.00 79.19 85 ASP A O 1
ATOM 742 N N . VAL A 1 86 ? -2.980 -18.435 -7.055 1.00 78.19 86 VAL A N 1
ATOM 743 C CA . VAL A 1 86 ? -2.422 -17.140 -6.640 1.00 78.19 86 VAL A CA 1
ATOM 744 C C . VAL A 1 86 ? -1.150 -16.754 -7.400 1.00 78.19 86 VAL A C 1
ATOM 746 O O . VAL A 1 86 ? -0.446 -15.831 -6.996 1.00 78.19 86 VAL A O 1
ATOM 749 N N . ARG A 1 87 ? -0.818 -17.422 -8.515 1.00 69.06 87 ARG A N 1
ATOM 750 C CA . ARG A 1 87 ? 0.377 -17.119 -9.333 1.00 69.06 87 ARG A CA 1
ATOM 751 C C . ARG A 1 87 ? 0.219 -15.857 -10.192 1.00 69.06 87 ARG A C 1
ATOM 753 O O . ARG A 1 87 ? 0.811 -15.751 -11.271 1.00 69.06 87 ARG A O 1
ATOM 760 N N . ALA A 1 88 ? -0.560 -14.884 -9.732 1.00 59.91 88 ALA A N 1
ATOM 761 C CA . ALA A 1 88 ? -0.686 -13.601 -10.394 1.00 59.91 88 ALA A CA 1
ATOM 762 C C . ALA A 1 88 ? 0.638 -12.833 -10.270 1.00 59.91 88 ALA A C 1
ATOM 764 O O . ALA A 1 88 ? 1.086 -12.490 -9.179 1.00 59.91 88 ALA A O 1
ATOM 765 N N . LYS A 1 89 ? 1.282 -12.566 -11.410 1.00 59.81 89 LYS A N 1
ATOM 766 C CA . LYS A 1 89 ? 2.311 -11.529 -11.487 1.00 59.81 89 LYS A CA 1
ATOM 767 C C . LYS A 1 89 ? 1.611 -10.188 -11.641 1.00 59.81 89 LYS A C 1
ATOM 769 O O . LYS A 1 89 ? 0.879 -10.005 -12.615 1.00 59.81 89 LYS A O 1
ATOM 774 N N . ASP A 1 90 ? 1.874 -9.270 -10.719 1.00 57.97 90 ASP A N 1
ATOM 775 C CA . ASP A 1 90 ? 1.433 -7.884 -10.842 1.00 57.97 90 ASP A CA 1
ATOM 776 C C . ASP A 1 90 ? 1.864 -7.312 -12.196 1.00 57.97 90 ASP A C 1
ATOM 778 O O . ASP A 1 90 ? 2.992 -7.526 -12.657 1.00 57.97 90 ASP A O 1
ATOM 782 N N . ALA A 1 91 ? 0.973 -6.552 -12.833 1.00 57.12 91 ALA A N 1
ATOM 783 C CA . ALA A 1 91 ? 1.371 -5.714 -13.950 1.00 57.12 91 ALA A CA 1
ATOM 784 C C . ALA A 1 91 ? 2.392 -4.699 -13.424 1.00 57.12 91 ALA A C 1
ATOM 786 O O . ALA A 1 91 ? 2.062 -3.830 -12.615 1.00 57.12 91 ALA A O 1
ATOM 787 N N . VAL A 1 92 ? 3.650 -4.839 -13.842 1.00 57.47 92 VAL A N 1
ATOM 788 C CA . VAL A 1 92 ? 4.714 -3.946 -13.389 1.00 57.47 92 VAL A CA 1
ATOM 789 C C . VAL A 1 92 ? 4.439 -2.554 -13.944 1.00 57.47 92 VAL A C 1
ATOM 791 O O . VAL A 1 92 ? 4.515 -2.326 -15.147 1.00 57.47 92 VAL A O 1
ATOM 794 N N . SER A 1 93 ? 4.097 -1.632 -13.049 1.00 58.53 93 SER A N 1
ATOM 795 C CA . SER A 1 93 ? 4.027 -0.205 -13.333 1.00 58.53 93 SER A CA 1
ATOM 796 C C . SER A 1 93 ? 5.391 0.446 -13.111 1.00 58.53 93 SER A C 1
ATOM 798 O O . SER A 1 93 ? 6.186 0.031 -12.260 1.00 58.53 93 SER A O 1
ATOM 800 N N . GLY A 1 94 ? 5.668 1.482 -13.890 1.00 62.19 94 GLY A N 1
ATOM 801 C CA . GLY A 1 94 ? 6.887 2.270 -13.803 1.00 62.19 94 GLY A CA 1
ATOM 802 C C . GLY A 1 94 ? 6.969 3.236 -14.971 1.00 62.19 94 GLY A C 1
ATOM 803 O O . GLY A 1 94 ? 6.082 3.267 -15.822 1.00 62.19 94 GLY A O 1
ATOM 804 N N . VAL A 1 95 ? 8.043 4.011 -15.005 1.00 66.75 95 VAL A N 1
ATOM 805 C CA . VAL A 1 95 ? 8.289 4.984 -16.071 1.00 66.75 95 VAL A CA 1
ATOM 806 C C . VAL A 1 95 ? 9.384 4.464 -16.995 1.00 66.75 95 VAL A C 1
ATOM 808 O O . VAL A 1 95 ? 10.280 3.750 -16.527 1.00 66.75 95 VAL A O 1
ATOM 811 N N . PRO A 1 96 ? 9.346 4.784 -18.296 1.00 68.62 96 PRO A N 1
ATOM 812 C CA . PRO A 1 96 ? 10.379 4.368 -19.234 1.00 68.62 96 PRO A CA 1
ATOM 813 C C . PRO A 1 96 ? 11.778 4.795 -18.772 1.00 68.62 96 PRO A C 1
ATOM 815 O O . PRO A 1 96 ? 12.082 5.980 -18.675 1.00 68.62 96 PRO A O 1
ATOM 818 N N . ARG A 1 97 ? 12.673 3.831 -18.539 1.00 68.81 97 ARG A N 1
ATOM 819 C CA . ARG A 1 97 ? 14.100 4.088 -18.296 1.00 68.81 97 ARG A CA 1
ATOM 820 C C . ARG A 1 97 ? 14.769 4.671 -19.541 1.00 68.81 97 ARG A C 1
ATOM 822 O O . ARG A 1 97 ? 15.689 5.473 -19.426 1.00 68.81 97 ARG A O 1
ATOM 829 N N . ASN A 1 98 ? 14.316 4.248 -20.721 1.00 72.88 98 ASN A N 1
ATOM 830 C CA . ASN A 1 98 ? 14.723 4.784 -22.012 1.00 72.88 98 ASN A CA 1
ATOM 831 C C . ASN A 1 98 ? 13.495 4.856 -22.928 1.00 72.88 98 ASN A C 1
ATOM 833 O O . ASN A 1 98 ? 12.893 3.827 -23.245 1.00 72.88 98 ASN A O 1
ATOM 837 N N . LYS A 1 99 ? 13.156 6.071 -23.366 1.00 73.94 99 LYS A N 1
ATOM 838 C CA . LYS A 1 99 ? 12.003 6.340 -24.228 1.00 73.94 99 LYS A CA 1
ATOM 839 C C . LYS A 1 99 ? 12.076 5.578 -25.556 1.00 73.94 99 LYS A C 1
ATOM 841 O O . LYS A 1 99 ? 11.092 4.974 -25.948 1.00 73.94 99 LYS A O 1
ATOM 846 N N . ALA A 1 100 ? 13.253 5.470 -26.177 1.00 72.19 100 ALA A N 1
ATOM 847 C CA . ALA A 1 100 ? 13.420 4.747 -27.441 1.00 72.19 100 ALA A CA 1
ATOM 848 C C . ALA A 1 100 ? 13.184 3.231 -27.303 1.00 72.19 100 ALA A C 1
ATOM 850 O O . ALA A 1 100 ? 12.590 2.610 -28.183 1.00 72.19 100 ALA A O 1
ATOM 851 N N . ILE A 1 101 ? 13.612 2.625 -26.187 1.00 73.44 101 ILE A N 1
ATOM 852 C CA . ILE A 1 101 ? 13.339 1.204 -25.898 1.00 73.44 101 ILE A CA 1
ATOM 853 C C . ILE A 1 101 ? 11.848 1.005 -25.629 1.00 73.44 101 ILE A C 1
ATOM 855 O O . ILE A 1 101 ? 11.245 0.059 -26.135 1.00 73.44 101 ILE A O 1
ATOM 859 N N . TYR A 1 102 ? 11.244 1.906 -24.858 1.00 73.88 102 TYR A N 1
ATOM 860 C CA . TYR A 1 102 ? 9.817 1.865 -24.571 1.00 73.88 102 TYR A CA 1
ATOM 861 C C . TYR A 1 102 ? 8.975 1.993 -25.845 1.00 73.88 102 TYR A C 1
ATOM 863 O O . TYR A 1 102 ? 8.108 1.149 -26.071 1.00 73.88 102 TYR A O 1
ATOM 871 N N . ASP A 1 103 ? 9.301 2.955 -26.710 1.00 76.62 103 ASP A N 1
ATOM 872 C CA . ASP A 1 103 ? 8.653 3.178 -28.004 1.00 76.62 103 ASP A CA 1
ATOM 873 C C . ASP A 1 103 ? 8.874 1.995 -28.957 1.00 76.62 103 ASP A C 1
ATOM 875 O O . ASP A 1 103 ? 7.993 1.653 -29.738 1.00 76.62 103 ASP A O 1
ATOM 879 N N . PHE A 1 104 ? 10.017 1.306 -28.884 1.00 77.75 104 PHE A N 1
ATOM 880 C CA . PHE A 1 104 ? 10.252 0.072 -29.640 1.00 77.75 104 PHE A CA 1
ATOM 881 C C . PHE A 1 104 ? 9.391 -1.106 -29.158 1.00 77.75 104 PHE A C 1
ATOM 883 O O . PHE A 1 104 ? 8.899 -1.890 -29.975 1.00 77.75 104 PHE A O 1
ATOM 890 N N . ILE A 1 105 ? 9.200 -1.241 -27.843 1.00 74.12 105 ILE A N 1
ATOM 891 C CA . ILE A 1 105 ? 8.415 -2.324 -27.238 1.00 74.12 105 ILE A CA 1
ATOM 892 C C . ILE A 1 105 ? 6.904 -2.084 -27.409 1.00 74.12 105 ILE A C 1
ATOM 894 O O . ILE A 1 105 ? 6.167 -3.024 -27.726 1.00 74.12 105 ILE A O 1
ATOM 898 N N . HIS A 1 106 ? 6.448 -0.844 -27.216 1.00 69.75 106 HIS A N 1
ATOM 899 C CA . HIS A 1 106 ? 5.028 -0.475 -27.185 1.00 69.75 106 HIS A CA 1
ATOM 900 C C . HIS A 1 106 ? 4.516 0.099 -28.515 1.00 69.75 106 HIS A C 1
ATOM 902 O O . HIS A 1 106 ? 3.321 0.006 -28.785 1.00 69.75 106 HIS A O 1
ATOM 908 N N . GLY A 1 107 ? 5.394 0.626 -29.371 1.00 68.69 107 GLY A N 1
ATOM 909 C CA . GLY A 1 107 ? 5.047 1.174 -30.682 1.00 68.69 107 GLY A CA 1
ATOM 910 C C . GLY A 1 107 ? 4.917 0.128 -31.795 1.00 68.69 107 GLY A C 1
ATOM 911 O O . GLY A 1 107 ? 5.353 -1.029 -31.683 1.00 68.69 107 GLY A O 1
ATOM 912 N N . ASP A 1 108 ? 4.310 0.546 -32.908 1.00 66.06 108 ASP A N 1
ATOM 913 C CA . ASP A 1 108 ? 4.179 -0.254 -34.132 1.00 66.06 108 ASP A CA 1
ATOM 914 C C . ASP A 1 108 ? 5.325 0.044 -35.118 1.00 66.06 108 ASP A C 1
ATOM 916 O O . ASP A 1 108 ? 5.135 0.562 -36.219 1.00 66.06 108 ASP A O 1
ATOM 920 N N . ASN A 1 109 ? 6.5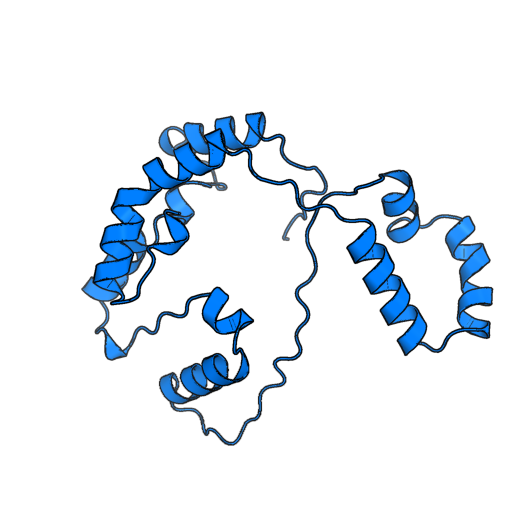54 -0.259 -34.695 1.00 72.19 109 ASN A N 1
ATOM 921 C CA . ASN A 1 109 ? 7.763 0.154 -35.413 1.00 72.19 109 ASN A CA 1
ATOM 922 C C . ASN A 1 109 ? 8.163 -0.861 -36.500 1.00 72.19 109 ASN A C 1
ATOM 924 O O . ASN A 1 109 ? 8.028 -2.076 -36.328 1.00 72.19 109 ASN A O 1
ATOM 928 N N . GLN A 1 110 ? 8.735 -0.383 -37.612 1.00 75.38 110 GLN A N 1
ATOM 929 C CA . GLN A 1 110 ? 9.140 -1.242 -38.740 1.00 75.38 110 GLN A CA 1
ATOM 930 C C . GLN A 1 110 ? 10.158 -2.322 -38.336 1.00 75.38 110 GLN A C 1
ATOM 93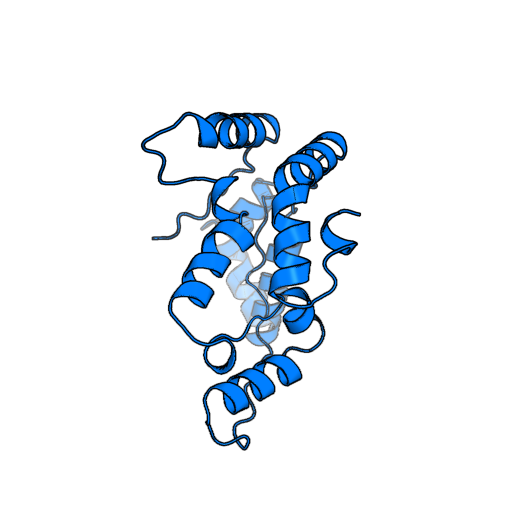2 O O . GLN A 1 110 ? 10.052 -3.470 -38.765 1.00 75.38 110 GLN A O 1
ATOM 937 N N . LEU A 1 111 ? 11.079 -1.998 -37.424 1.00 76.69 111 LEU A N 1
ATOM 938 C CA . LEU A 1 111 ? 12.050 -2.952 -36.885 1.00 76.69 111 LEU A CA 1
ATOM 939 C C . LEU A 1 111 ? 11.372 -4.123 -36.144 1.00 76.69 111 LEU A C 1
ATOM 941 O O . LEU A 1 111 ? 11.794 -5.272 -36.263 1.00 76.69 111 LEU A O 1
ATOM 945 N N . ARG A 1 112 ? 10.264 -3.869 -35.436 1.00 75.62 112 ARG A N 1
ATOM 946 C CA . ARG A 1 112 ? 9.472 -4.916 -34.769 1.00 75.62 112 ARG A CA 1
ATOM 947 C C . ARG A 1 112 ? 8.805 -5.842 -35.786 1.00 75.62 112 ARG A C 1
ATOM 949 O O . ARG A 1 112 ? 8.762 -7.054 -35.571 1.00 75.62 112 ARG A O 1
ATOM 956 N N . LYS A 1 113 ? 8.314 -5.288 -36.901 1.00 79.62 113 LYS A N 1
ATOM 957 C CA . LYS A 1 113 ? 7.731 -6.057 -38.015 1.00 79.62 113 LYS A CA 1
ATOM 958 C C . LYS A 1 113 ? 8.782 -6.957 -38.673 1.00 79.62 113 LYS A C 1
ATOM 960 O O . LYS A 1 113 ? 8.480 -8.118 -38.941 1.00 79.62 113 LYS A O 1
ATOM 965 N N . LEU A 1 114 ? 10.015 -6.463 -38.813 1.00 81.38 114 LEU A N 1
ATOM 966 C CA . LEU A 1 114 ? 11.153 -7.202 -39.370 1.00 81.38 114 LEU A CA 1
ATOM 967 C C . LEU A 1 114 ? 11.609 -8.371 -38.475 1.00 81.38 114 LEU A C 1
ATOM 969 O O . LEU A 1 114 ? 11.888 -9.462 -38.964 1.00 81.38 114 LEU A O 1
ATOM 973 N N . LEU A 1 115 ? 11.643 -8.172 -37.153 1.00 80.31 115 LEU A N 1
ATOM 974 C CA . LEU A 1 115 ? 12.103 -9.191 -36.198 1.00 80.31 115 LEU A CA 1
ATOM 975 C C . LEU A 1 115 ? 11.025 -10.229 -35.837 1.00 80.31 115 LEU A C 1
ATOM 977 O O . LEU A 1 115 ? 11.335 -11.322 -35.357 1.00 80.31 115 LEU A O 1
ATOM 981 N N . ARG A 1 116 ? 9.744 -9.928 -36.080 1.00 79.75 116 ARG A N 1
ATOM 982 C CA . ARG A 1 116 ? 8.607 -10.821 -35.795 1.00 79.75 116 ARG A CA 1
ATOM 983 C C . ARG A 1 116 ? 8.725 -12.223 -36.426 1.00 79.75 116 ARG A C 1
ATOM 985 O O . ARG A 1 116 ? 8.462 -13.180 -35.693 1.00 79.75 116 ARG A O 1
ATOM 992 N N . PRO A 1 117 ? 9.062 -12.400 -37.722 1.00 82.88 117 PRO A N 1
ATOM 993 C CA . PRO A 1 117 ? 9.241 -13.729 -38.314 1.00 82.88 117 PRO A CA 1
ATOM 994 C C . PRO A 1 117 ? 10.424 -14.489 -37.703 1.00 82.88 117 PRO A C 1
ATOM 996 O O . PRO A 1 117 ? 10.279 -15.669 -37.399 1.00 82.88 117 PRO A O 1
ATOM 999 N N . ILE A 1 118 ? 11.536 -13.808 -37.415 1.00 83.19 118 ILE A N 1
ATOM 1000 C CA . ILE A 1 118 ? 12.733 -14.409 -36.803 1.00 83.19 118 ILE A CA 1
ATOM 1001 C C . ILE A 1 118 ? 12.394 -14.957 -35.411 1.00 83.19 118 ILE A C 1
ATOM 1003 O O . ILE A 1 118 ? 12.621 -16.130 -35.121 1.00 83.19 118 ILE A O 1
ATOM 1007 N N . PHE A 1 119 ? 11.739 -14.159 -34.564 1.00 82.12 119 PHE A N 1
ATOM 1008 C CA . PHE A 1 119 ? 11.310 -14.631 -33.246 1.00 82.12 119 PHE A CA 1
ATOM 1009 C C . PHE A 1 119 ? 10.275 -15.758 -33.314 1.00 82.12 119 PHE A C 1
ATOM 1011 O O . PHE A 1 119 ? 10.239 -16.598 -32.421 1.00 82.12 119 PHE A O 1
ATOM 1018 N N . LYS A 1 120 ? 9.414 -15.800 -34.338 1.00 82.31 120 LYS A N 1
ATOM 1019 C CA . LYS A 1 120 ? 8.482 -16.923 -34.530 1.00 82.31 120 LYS A CA 1
ATOM 1020 C C . LYS A 1 120 ? 9.206 -18.218 -34.902 1.00 82.31 120 LYS A C 1
ATOM 1022 O O . LYS A 1 120 ? 8.729 -19.272 -34.497 1.00 82.31 120 LYS A O 1
ATOM 1027 N N . LEU A 1 121 ? 10.307 -18.120 -35.647 1.00 85.69 121 LEU A N 1
ATOM 1028 C CA . LEU A 1 121 ? 11.094 -19.262 -36.109 1.00 85.69 121 LEU A CA 1
ATOM 1029 C C . LEU A 1 121 ? 11.892 -19.906 -34.965 1.00 85.69 121 LEU A C 1
ATOM 1031 O O . LEU A 1 121 ? 11.924 -21.124 -34.848 1.00 85.69 121 LEU A O 1
ATOM 1035 N N . PHE A 1 122 ? 12.500 -19.083 -34.104 1.00 85.44 122 PHE A N 1
ATOM 1036 C CA . PHE A 1 122 ? 13.431 -19.553 -33.071 1.00 85.44 122 PHE A CA 1
ATOM 1037 C C . PHE A 1 122 ? 12.830 -19.668 -31.665 1.00 85.44 122 PHE A C 1
ATOM 1039 O O . PHE A 1 122 ? 13.445 -20.278 -30.794 1.00 85.44 122 PHE A O 1
ATOM 1046 N N . LEU A 1 123 ? 11.652 -19.083 -31.405 1.00 86.25 123 LEU A N 1
ATOM 1047 C CA . LEU A 1 123 ? 11.069 -19.048 -30.061 1.00 86.25 123 LEU A CA 1
ATOM 1048 C C . LEU A 1 123 ? 9.619 -19.543 -30.028 1.00 86.25 123 LEU A C 1
ATOM 1050 O O . LEU A 1 123 ? 8.721 -19.047 -30.725 1.00 86.25 123 LEU A O 1
ATOM 1054 N N . SER A 1 124 ? 9.349 -20.446 -29.087 1.00 86.00 124 SER A N 1
ATOM 1055 C CA . SER A 1 124 ? 7.991 -20.874 -28.747 1.00 86.00 124 SER A CA 1
ATOM 1056 C C . SER A 1 124 ? 7.126 -19.693 -28.265 1.00 86.00 124 SER A C 1
ATOM 1058 O O . SER A 1 124 ? 7.651 -18.684 -27.775 1.00 86.00 124 SER A O 1
ATOM 1060 N N . PRO A 1 125 ? 5.783 -19.789 -28.336 1.00 80.56 125 PRO A N 1
ATOM 1061 C CA . PRO A 1 125 ? 4.889 -18.752 -27.812 1.00 80.56 125 PRO A CA 1
ATOM 1062 C C . PRO A 1 125 ? 5.164 -18.395 -26.342 1.00 80.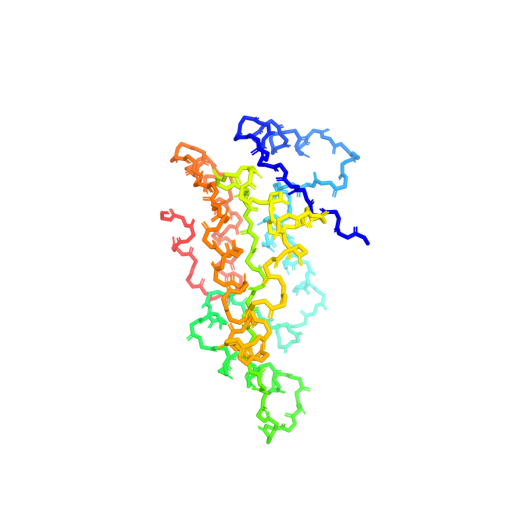56 125 PRO A C 1
ATOM 1064 O O . PRO A 1 125 ? 5.108 -17.223 -25.970 1.00 80.56 125 PRO A O 1
ATOM 1067 N N . ARG A 1 126 ? 5.522 -19.392 -25.518 1.00 78.12 126 ARG A N 1
ATOM 1068 C CA . ARG A 1 126 ? 5.855 -19.204 -24.097 1.00 78.12 126 ARG A CA 1
ATOM 1069 C C . ARG A 1 126 ? 7.156 -18.421 -23.911 1.00 78.12 126 ARG A C 1
ATOM 1071 O O . ARG A 1 126 ? 7.179 -17.471 -23.135 1.00 78.12 126 ARG A O 1
ATOM 1078 N N . GLN A 1 127 ? 8.207 -18.766 -24.657 1.00 82.50 127 GLN A N 1
ATOM 1079 C CA . GLN A 1 127 ? 9.492 -18.053 -24.615 1.00 82.50 127 GLN A CA 1
ATOM 1080 C C . GLN A 1 127 ? 9.353 -16.611 -25.105 1.00 82.50 127 GLN A C 1
ATOM 1082 O O . GLN A 1 127 ? 9.876 -15.700 -24.469 1.00 82.50 127 GLN A O 1
ATOM 1087 N N . ARG A 1 128 ? 8.589 -16.383 -26.183 1.00 81.00 128 ARG A N 1
ATOM 1088 C CA . ARG A 1 128 ? 8.292 -15.029 -26.672 1.00 81.00 128 ARG A CA 1
ATOM 1089 C C . ARG A 1 128 ? 7.593 -14.202 -25.606 1.00 81.00 128 ARG A C 1
ATOM 1091 O O . ARG A 1 128 ? 8.041 -13.100 -25.321 1.00 81.00 128 ARG A O 1
ATOM 1098 N N . ARG A 1 129 ? 6.528 -14.736 -24.997 1.00 77.44 129 ARG A N 1
ATOM 1099 C CA . ARG A 1 129 ? 5.806 -14.050 -23.917 1.00 77.44 129 ARG A CA 1
ATOM 1100 C C . ARG A 1 129 ? 6.741 -13.710 -22.758 1.00 77.44 129 ARG A C 1
ATOM 1102 O O . ARG A 1 129 ? 6.751 -12.570 -22.322 1.00 77.44 129 ARG A O 1
ATOM 1109 N N . LEU A 1 130 ? 7.561 -14.663 -22.316 1.00 80.19 130 LEU A N 1
ATOM 1110 C CA . LEU A 1 130 ? 8.501 -14.457 -21.216 1.00 80.19 130 LEU A CA 1
ATOM 1111 C C . LEU A 1 130 ? 9.541 -13.369 -21.524 1.00 80.19 130 LEU A C 1
ATOM 1113 O O . LEU A 1 130 ? 9.779 -12.503 -20.686 1.00 80.19 130 LEU A O 1
ATOM 1117 N N . LEU A 1 131 ? 10.149 -13.400 -22.713 1.00 80.94 131 LEU A N 1
ATOM 1118 C CA . LEU A 1 131 ? 11.123 -12.393 -23.143 1.00 80.94 131 LEU A CA 1
ATOM 1119 C C . LEU A 1 131 ? 10.485 -11.009 -23.262 1.00 80.94 131 LEU A C 1
ATOM 1121 O O . LEU A 1 131 ? 11.072 -10.036 -22.801 1.00 80.94 131 LEU A O 1
ATOM 1125 N N . TRP A 1 132 ? 9.269 -10.928 -23.808 1.00 79.25 132 TRP A N 1
ATOM 1126 C CA . TRP A 1 132 ? 8.516 -9.676 -23.871 1.00 79.25 132 TRP A CA 1
ATOM 1127 C C . TRP A 1 132 ? 8.221 -9.111 -22.483 1.00 79.25 132 TRP A C 1
ATOM 1129 O O . TRP A 1 132 ? 8.460 -7.930 -22.254 1.00 79.25 132 TRP A O 1
ATOM 1139 N N . THR A 1 133 ? 7.768 -9.942 -21.541 1.00 74.00 133 THR A N 1
ATOM 1140 C CA . THR A 1 133 ? 7.528 -9.503 -20.160 1.00 74.00 133 THR A CA 1
ATOM 1141 C C . THR A 1 133 ? 8.815 -8.998 -19.509 1.00 74.00 133 THR A C 1
ATOM 1143 O O . THR A 1 133 ? 8.819 -7.903 -18.961 1.00 74.00 133 THR A O 1
ATOM 1146 N N . LYS A 1 134 ? 9.932 -9.726 -19.649 1.00 79.06 134 LYS A N 1
ATOM 1147 C CA . LYS A 1 134 ? 11.234 -9.294 -19.113 1.00 79.06 134 LYS A CA 1
ATOM 1148 C C . LYS A 1 134 ? 11.739 -7.994 -19.743 1.00 79.06 134 LYS A C 1
ATOM 1150 O O . LYS A 1 134 ? 12.317 -7.170 -19.043 1.00 79.06 134 LYS A O 1
ATOM 1155 N N . ALA A 1 135 ? 11.534 -7.803 -21.046 1.00 77.69 135 ALA A N 1
ATOM 1156 C CA . ALA A 1 135 ? 11.931 -6.580 -21.740 1.00 77.69 135 ALA A CA 1
ATOM 1157 C C . ALA A 1 135 ? 11.135 -5.364 -21.243 1.00 77.69 135 ALA A C 1
ATOM 1159 O O . ALA A 1 135 ? 11.727 -4.316 -20.997 1.00 77.69 135 ALA A O 1
ATOM 1160 N N . ILE A 1 136 ? 9.819 -5.518 -21.038 1.00 74.00 136 ILE A N 1
ATOM 1161 C CA . ILE A 1 136 ? 8.977 -4.478 -20.433 1.00 74.00 136 ILE A CA 1
ATOM 1162 C C . ILE A 1 136 ? 9.474 -4.176 -19.017 1.00 74.00 136 ILE A C 1
ATOM 1164 O O . ILE A 1 136 ? 9.805 -3.030 -18.736 1.00 74.00 136 ILE A O 1
ATOM 1168 N N . GLU A 1 137 ? 9.617 -5.189 -18.159 1.00 73.94 137 GLU A N 1
ATOM 1169 C CA . GLU A 1 137 ? 10.088 -5.025 -16.775 1.00 73.94 137 GLU A CA 1
ATOM 1170 C C . GLU A 1 137 ? 11.441 -4.299 -16.703 1.00 73.94 137 GLU A C 1
ATOM 1172 O O . GLU A 1 137 ? 11.590 -3.350 -15.939 1.00 73.94 137 GLU A O 1
ATOM 1177 N N . ALA A 1 138 ? 12.410 -4.686 -17.539 1.00 74.19 138 ALA A N 1
ATOM 1178 C CA . ALA A 1 138 ? 13.732 -4.056 -17.587 1.00 74.19 138 ALA A CA 1
ATOM 1179 C C . ALA A 1 138 ? 13.710 -2.623 -18.147 1.00 74.19 138 ALA A C 1
ATOM 1181 O O . ALA A 1 138 ? 14.598 -1.819 -17.843 1.00 74.19 138 ALA A O 1
ATOM 1182 N N . SER A 1 139 ? 12.714 -2.301 -18.977 1.00 72.75 139 SER A N 1
ATOM 1183 C CA . SER A 1 139 ? 12.529 -0.963 -19.540 1.00 72.75 139 SER A CA 1
ATOM 1184 C C . SER A 1 139 ? 11.865 0.008 -18.569 1.00 72.75 139 SER A C 1
ATOM 1186 O O . SER A 1 139 ? 11.917 1.210 -18.813 1.00 72.75 139 SER A O 1
ATOM 1188 N N . LEU A 1 140 ? 11.269 -0.478 -17.478 1.00 74.56 140 LEU A N 1
ATOM 1189 C CA . LEU A 1 140 ? 10.581 0.346 -16.494 1.00 74.56 140 LEU A CA 1
ATOM 1190 C C . LEU A 1 140 ? 11.485 0.610 -15.288 1.00 74.56 140 LEU A C 1
ATOM 1192 O O . LEU A 1 140 ? 12.128 -0.286 -14.745 1.00 74.56 140 LEU A O 1
ATOM 1196 N N . LYS A 1 141 ? 11.514 1.860 -14.833 1.00 72.56 141 LYS A N 1
ATOM 1197 C CA . LYS A 1 141 ? 12.108 2.257 -13.558 1.00 72.56 141 LYS A CA 1
ATOM 1198 C C . LYS A 1 141 ? 10.988 2.744 -12.648 1.00 72.56 141 LYS A C 1
ATOM 1200 O O . LYS A 1 141 ? 10.163 3.553 -13.059 1.00 72.56 141 LYS A O 1
ATOM 1205 N N . LYS A 1 142 ? 10.964 2.278 -11.402 1.00 68.69 142 LYS A N 1
ATOM 1206 C CA . LYS A 1 142 ? 10.161 2.919 -10.357 1.00 68.69 142 LYS A CA 1
ATOM 1207 C C . LYS A 1 142 ? 10.986 4.080 -9.799 1.00 68.69 142 LYS A C 1
ATOM 1209 O O . LYS A 1 142 ? 12.105 3.825 -9.344 1.00 68.69 142 LYS A O 1
ATOM 1214 N N . PRO A 1 143 ? 10.528 5.337 -9.902 1.00 69.44 143 PRO A N 1
ATOM 1215 C CA . PRO A 1 143 ? 11.240 6.439 -9.276 1.00 69.44 143 PRO A CA 1
ATOM 1216 C C . PRO A 1 143 ? 11.248 6.203 -7.762 1.00 69.44 143 PRO A C 1
ATOM 1218 O O . PRO A 1 143 ? 10.230 5.827 -7.181 1.00 69.44 143 PRO A O 1
ATOM 1221 N N . GLY A 1 144 ? 12.420 6.342 -7.142 1.00 69.88 144 GLY A N 1
ATOM 1222 C CA . GLY A 1 144 ? 12.518 6.338 -5.686 1.00 69.88 144 GLY A CA 1
ATOM 1223 C C . GLY A 1 144 ? 11.906 7.621 -5.135 1.00 69.88 144 GLY A C 1
ATOM 1224 O O . GLY A 1 144 ? 11.966 8.659 -5.793 1.00 69.88 144 GLY A O 1
ATOM 1225 N N . LEU A 1 145 ? 11.320 7.543 -3.944 1.00 78.38 145 LEU A N 1
ATOM 1226 C CA . LEU A 1 145 ? 10.908 8.732 -3.212 1.00 78.38 145 LEU A CA 1
ATOM 1227 C C . LEU A 1 145 ? 12.140 9.332 -2.532 1.00 78.38 145 LEU A C 1
ATOM 1229 O O . LEU A 1 145 ? 12.930 8.591 -1.941 1.00 78.38 145 LEU A O 1
ATOM 1233 N N . ASP A 1 146 ? 12.306 10.648 -2.629 1.00 86.31 146 ASP A N 1
ATOM 1234 C CA . ASP A 1 146 ? 13.380 11.329 -1.915 1.00 86.31 146 ASP A CA 1
ATOM 1235 C C . ASP A 1 146 ? 13.233 11.148 -0.391 1.00 86.31 146 ASP A C 1
ATOM 1237 O O . ASP A 1 146 ? 12.121 11.009 0.129 1.00 86.31 146 ASP A O 1
ATOM 1241 N N . ARG A 1 147 ? 14.362 11.110 0.327 1.00 88.50 147 ARG A N 1
ATOM 1242 C CA . ARG A 1 147 ? 14.379 10.830 1.767 1.00 88.50 147 ARG A CA 1
ATOM 1243 C C . ARG A 1 147 ? 13.631 11.900 2.557 1.00 88.50 147 ARG A C 1
ATOM 1245 O O . ARG A 1 147 ? 12.898 11.541 3.477 1.00 88.50 147 ARG A O 1
ATOM 1252 N N . GLU A 1 148 ? 13.792 13.171 2.199 1.00 88.56 148 GLU A N 1
ATOM 1253 C CA . GLU A 1 148 ? 13.130 14.285 2.886 1.00 88.56 148 GLU A CA 1
ATOM 1254 C C . GLU A 1 148 ? 11.616 14.202 2.674 1.00 88.56 148 GLU A C 1
ATOM 1256 O O . GLU A 1 148 ? 10.836 14.291 3.623 1.00 88.56 148 GLU A O 1
ATOM 1261 N N . VAL A 1 149 ? 11.198 13.899 1.441 1.00 87.94 149 VAL A N 1
ATOM 1262 C CA . VAL A 1 149 ? 9.785 13.682 1.102 1.00 87.94 149 VAL A CA 1
ATOM 1263 C C . VAL A 1 149 ? 9.203 12.495 1.862 1.00 87.94 149 VAL A C 1
ATOM 1265 O O . VAL A 1 149 ? 8.099 12.592 2.394 1.00 87.94 149 VAL A O 1
ATOM 1268 N N . LYS A 1 150 ? 9.934 11.377 1.952 1.00 90.06 150 LYS A N 1
ATOM 1269 C CA . LYS A 1 150 ? 9.494 10.205 2.720 1.00 90.06 150 LYS A CA 1
ATOM 1270 C C . LYS A 1 150 ? 9.254 10.568 4.187 1.00 90.06 150 LYS A C 1
ATOM 1272 O O . LYS A 1 150 ? 8.202 10.226 4.717 1.00 90.06 150 LYS A O 1
ATOM 1277 N N . GLN A 1 151 ? 10.192 11.277 4.816 1.00 92.00 151 GLN A N 1
ATOM 1278 C CA . GLN A 1 151 ? 10.076 11.698 6.216 1.00 92.00 151 GLN A CA 1
ATOM 1279 C C . GLN A 1 151 ? 8.895 12.648 6.434 1.00 92.00 151 GLN A C 1
ATOM 1281 O O . GLN A 1 151 ? 8.131 12.463 7.378 1.00 92.00 151 GLN A O 1
ATOM 1286 N N . MET A 1 152 ? 8.699 13.613 5.533 1.00 91.38 152 MET A N 1
ATOM 1287 C CA . MET A 1 152 ? 7.550 14.518 5.573 1.00 91.38 152 MET A CA 1
ATOM 1288 C C . MET A 1 152 ? 6.223 13.745 5.504 1.00 91.38 152 MET A C 1
ATOM 1290 O O . MET A 1 152 ? 5.339 13.975 6.323 1.00 91.38 152 MET A O 1
ATOM 1294 N N . LEU A 1 153 ? 6.086 12.796 4.568 1.00 91.75 153 LEU A N 1
ATOM 1295 C CA . LEU A 1 153 ? 4.879 11.968 4.464 1.00 91.75 153 LEU A CA 1
ATOM 1296 C C . LEU A 1 153 ? 4.661 11.115 5.720 1.00 91.75 153 LEU A C 1
ATOM 1298 O O . LEU A 1 153 ? 3.534 11.011 6.194 1.00 91.75 153 LEU A O 1
ATOM 1302 N N . GLN A 1 154 ? 5.721 10.510 6.263 1.00 94.44 154 GLN A N 1
ATOM 1303 C CA . GLN A 1 154 ? 5.631 9.720 7.494 1.00 94.44 154 GLN A CA 1
ATOM 1304 C C . GLN A 1 154 ? 5.120 10.553 8.665 1.00 94.44 154 GLN A C 1
ATOM 1306 O O . GLN A 1 154 ? 4.306 10.056 9.437 1.00 94.44 154 GLN A O 1
ATOM 1311 N N . GLU A 1 155 ? 5.554 11.807 8.775 1.00 94.69 155 GLU A N 1
ATOM 1312 C CA . GLU A 1 155 ? 5.076 12.707 9.819 1.00 94.69 155 GLU A CA 1
ATOM 1313 C C . GLU A 1 155 ? 3.609 13.105 9.609 1.00 94.69 155 GLU A C 1
ATOM 1315 O O . GLU A 1 155 ? 2.811 13.003 10.538 1.00 94.69 155 GLU A O 1
ATOM 1320 N N . GLU A 1 156 ? 3.216 13.451 8.378 1.00 92.75 156 GLU A N 1
ATOM 1321 C CA . GLU A 1 156 ? 1.824 13.797 8.045 1.00 92.75 156 GLU A CA 1
ATOM 1322 C C . GLU A 1 156 ? 0.842 12.640 8.312 1.00 92.75 156 GLU A C 1
ATOM 1324 O O . GLU A 1 156 ? -0.284 12.872 8.755 1.00 92.75 156 GLU A O 1
ATOM 1329 N N . TYR A 1 157 ? 1.255 11.388 8.079 1.00 95.69 157 TYR A N 1
ATOM 1330 C CA . TYR A 1 157 ? 0.424 10.205 8.335 1.00 95.69 157 TYR A CA 1
ATOM 1331 C C . TYR A 1 157 ? 0.579 9.616 9.743 1.00 95.69 157 TYR A C 1
ATOM 1333 O O . TYR A 1 157 ? -0.220 8.757 10.118 1.00 95.69 157 TYR A O 1
ATOM 1341 N N . ARG A 1 158 ? 1.565 10.052 10.542 1.00 97.19 158 ARG A N 1
ATOM 1342 C CA . ARG A 1 158 ? 1.938 9.413 11.820 1.00 97.19 158 ARG A CA 1
ATOM 1343 C C . ARG A 1 158 ? 0.743 9.190 12.739 1.00 97.19 158 ARG A C 1
ATOM 1345 O O . ARG A 1 158 ? 0.560 8.092 13.257 1.00 97.19 158 ARG A O 1
ATOM 1352 N N . SER A 1 159 ? -0.060 10.232 12.942 1.00 97.62 159 SER A N 1
ATOM 1353 C CA . SER A 1 159 ? -1.213 10.175 13.845 1.00 97.62 159 SER A CA 1
ATOM 1354 C C . SER A 1 159 ? -2.271 9.169 13.377 1.00 97.62 159 SER A C 1
ATOM 1356 O O . SER A 1 159 ? -2.811 8.438 14.206 1.00 97.62 159 SER A O 1
ATOM 1358 N N . ASP A 1 160 ? -2.552 9.100 12.072 1.00 97.94 160 ASP A N 1
ATOM 1359 C CA . ASP A 1 160 ? -3.522 8.151 11.508 1.00 97.94 160 ASP A CA 1
ATOM 1360 C C . ASP A 1 160 ? -2.985 6.715 11.564 1.00 97.94 160 ASP A C 1
ATOM 1362 O O . ASP A 1 160 ? -3.708 5.815 11.975 1.00 97.94 160 ASP A O 1
ATOM 1366 N N . ILE A 1 161 ? -1.696 6.508 11.260 1.00 98.19 161 ILE A N 1
ATOM 1367 C CA . ILE A 1 161 ? -1.045 5.188 11.306 1.00 98.19 161 ILE A CA 1
ATOM 1368 C C . ILE A 1 161 ? -1.053 4.607 12.723 1.00 98.19 161 ILE A C 1
ATOM 1370 O O . ILE A 1 161 ? -1.352 3.426 12.886 1.00 98.19 161 ILE A O 1
ATOM 1374 N N . LEU A 1 162 ? -0.747 5.412 13.746 1.00 98.31 162 LEU A N 1
ATOM 1375 C CA . LEU A 1 162 ? -0.759 4.942 15.135 1.00 98.31 162 LEU A CA 1
ATOM 1376 C C . LEU A 1 162 ? -2.172 4.540 15.577 1.00 98.31 162 LEU A C 1
ATOM 1378 O O . LEU A 1 162 ? -2.361 3.448 16.103 1.00 98.31 162 LEU A O 1
ATOM 1382 N N . GLN A 1 163 ? -3.177 5.368 15.279 1.00 98.38 163 GLN A N 1
ATOM 1383 C CA . GLN A 1 163 ? -4.573 5.025 15.567 1.00 98.38 163 GLN A CA 1
ATOM 1384 C C . GLN A 1 163 ? -5.051 3.805 14.766 1.00 98.38 163 GLN A C 1
ATOM 1386 O O . GLN A 1 163 ? -5.821 2.995 15.275 1.00 98.38 163 GLN A O 1
ATOM 1391 N N . LEU A 1 164 ? -4.596 3.648 13.518 1.00 98.19 164 LEU A N 1
ATOM 1392 C CA . LEU A 1 164 ? -4.906 2.483 12.692 1.00 98.19 164 LEU A CA 1
ATOM 1393 C C . LEU A 1 164 ? -4.333 1.208 13.304 1.00 98.19 164 LEU A C 1
ATOM 1395 O O . LEU A 1 164 ? -5.055 0.220 13.390 1.00 98.19 164 LEU A O 1
ATOM 1399 N N . GLN A 1 165 ? -3.062 1.238 13.715 1.00 97.88 165 GLN A N 1
ATOM 1400 C CA . GLN A 1 165 ? -2.371 0.123 14.362 1.00 97.88 165 GLN A CA 1
ATOM 1401 C C . GLN A 1 165 ? -3.152 -0.374 15.580 1.00 97.88 165 GLN A C 1
ATOM 1403 O O . GLN A 1 165 ? -3.389 -1.577 15.695 1.00 97.88 165 GLN A O 1
ATOM 1408 N N . ASP A 1 166 ? -3.605 0.547 16.431 1.00 97.69 166 ASP A N 1
ATOM 1409 C CA . ASP A 1 166 ? -4.405 0.213 17.610 1.00 97.69 166 ASP A CA 1
ATOM 1410 C C . ASP A 1 166 ? -5.794 -0.318 17.218 1.00 97.69 166 ASP A C 1
ATOM 1412 O O . ASP A 1 166 ? -6.275 -1.296 17.789 1.00 97.69 166 ASP A O 1
ATOM 1416 N N . LEU A 1 167 ? -6.435 0.284 16.208 1.00 97.19 167 LEU A N 1
ATOM 1417 C CA . LEU A 1 167 ? -7.775 -0.095 15.751 1.00 97.19 167 LEU A CA 1
ATOM 1418 C C . LEU A 1 167 ? -7.827 -1.512 15.161 1.00 97.19 167 LEU A C 1
ATOM 1420 O O . LEU A 1 167 ? -8.797 -2.236 15.397 1.00 97.19 167 LEU A O 1
ATOM 1424 N N . ILE A 1 168 ? -6.817 -1.888 14.368 1.00 96.25 168 ILE A N 1
ATOM 1425 C CA . ILE A 1 168 ? -6.752 -3.193 13.687 1.00 96.25 168 ILE A CA 1
ATOM 1426 C C . ILE A 1 168 ? -5.905 -4.224 14.437 1.00 96.25 168 ILE A C 1
ATOM 1428 O O . ILE A 1 168 ? -5.804 -5.359 13.973 1.00 96.25 168 ILE A O 1
ATOM 1432 N N . GLU A 1 169 ? -5.293 -3.826 15.555 1.00 95.94 169 GLU A N 1
ATOM 1433 C CA . GLU A 1 169 ? -4.468 -4.673 16.422 1.00 95.94 169 GLU A CA 1
ATOM 1434 C C . GLU A 1 169 ? -3.303 -5.340 15.649 1.00 95.94 169 GLU A C 1
ATOM 1436 O O . GLU A 1 169 ? -3.010 -6.527 15.813 1.00 95.94 169 GLU A O 1
ATOM 1441 N N . LYS A 1 170 ? -2.633 -4.577 14.767 1.00 94.81 170 LYS A N 1
ATOM 1442 C CA . LYS A 1 170 ? -1.465 -5.026 13.979 1.00 94.81 170 LYS A CA 1
ATOM 1443 C C . LYS A 1 170 ? -0.311 -4.040 14.072 1.00 94.81 170 LYS A C 1
ATOM 1445 O O . LYS A 1 170 ? -0.527 -2.842 13.971 1.00 94.81 170 LYS A O 1
ATOM 1450 N N . ASP A 1 171 ? 0.916 -4.553 14.139 1.00 95.44 171 ASP A N 1
ATOM 1451 C CA . ASP A 1 171 ? 2.129 -3.731 14.108 1.00 95.44 171 ASP A CA 1
ATOM 1452 C C . ASP A 1 171 ? 2.337 -3.059 12.738 1.00 95.44 171 ASP A C 1
ATOM 1454 O O . ASP A 1 171 ? 2.593 -3.716 11.723 1.00 95.44 171 ASP A O 1
ATOM 1458 N N . LEU A 1 172 ? 2.254 -1.728 12.725 1.00 97.06 172 LEU A N 1
ATOM 1459 C CA . LEU A 1 172 ? 2.502 -0.865 11.570 1.00 97.06 172 LEU A CA 1
ATOM 1460 C C . LEU A 1 172 ? 3.756 0.003 11.757 1.00 97.06 172 LEU A C 1
ATOM 1462 O O . LEU A 1 172 ? 3.993 0.910 10.960 1.00 97.06 172 LEU A O 1
ATOM 1466 N N . SER A 1 173 ? 4.592 -0.270 12.766 1.00 94.69 173 SER A N 1
ATOM 1467 C CA . SER A 1 173 ? 5.812 0.505 13.049 1.00 94.69 173 SER A CA 1
ATOM 1468 C C . SER A 1 173 ? 6.743 0.623 11.837 1.00 94.69 173 SER A C 1
ATOM 1470 O O . SER A 1 173 ? 7.336 1.674 11.598 1.00 94.69 173 SER A O 1
ATOM 1472 N N . HIS A 1 174 ? 6.797 -0.419 11.006 1.00 93.38 174 HIS A N 1
ATOM 1473 C CA . HIS A 1 174 ? 7.563 -0.442 9.763 1.00 93.38 174 HIS A CA 1
ATOM 1474 C C . HIS A 1 174 ? 7.109 0.598 8.718 1.00 93.38 174 HIS A C 1
ATOM 1476 O O . HIS A 1 174 ? 7.887 0.929 7.824 1.00 93.38 174 HIS A O 1
ATOM 1482 N N . TRP A 1 175 ? 5.894 1.154 8.816 1.00 94.62 175 TRP A N 1
ATOM 1483 C CA . TRP A 1 175 ? 5.438 2.261 7.957 1.00 94.62 175 TRP A CA 1
ATOM 1484 C C . TRP A 1 175 ? 6.050 3.605 8.380 1.00 94.62 175 TRP A C 1
ATOM 1486 O O . TRP A 1 175 ? 6.191 4.512 7.557 1.00 94.62 175 TRP A O 1
ATOM 1496 N N . LEU A 1 176 ? 6.474 3.717 9.642 1.00 93.06 176 LEU A N 1
ATOM 1497 C CA . LEU A 1 176 ? 7.085 4.908 10.240 1.00 93.06 176 LEU A CA 1
ATOM 1498 C C . LEU A 1 176 ? 8.627 4.852 10.273 1.00 93.06 176 LEU A C 1
ATOM 1500 O O . LEU A 1 176 ? 9.247 5.748 10.846 1.00 93.06 176 LEU A O 1
ATOM 1504 N N . ALA A 1 177 ? 9.229 3.815 9.674 1.00 84.88 177 ALA A N 1
ATOM 1505 C CA . ALA A 1 177 ? 10.675 3.559 9.644 1.00 84.88 177 ALA A CA 1
ATOM 1506 C C . ALA A 1 177 ? 11.399 4.125 8.408 1.00 84.88 177 ALA A C 1
ATOM 1508 O O . ALA A 1 177 ? 10.805 4.194 7.301 1.00 84.88 177 ALA A O 1
#

Radius of gyration: 21.75 Å; chains: 1; bounding box: 37×50×57 Å

Sequence (177 aa):
MFNQRLDAEAASEFLTAFQNDRTRKKSHHKYFERGLYHHYLKHYYEVFPKDRIKIYLFDDFKKNPQAVVRDVFKFLGVVEEFEADVRAKDAVSGVPRNKAIYDFIHGDNQLRKLLRPIFKLFLSPRQRRLLWTKAIEASLKKPGLDREVKQMLQEEYRSDILQLQDLIEKDLSHWLA